Protein AF-A0AAP8N6L4-F1 (afdb_monomer_lite)

Structure (mmCIF, N/CA/C/O backbone):
data_AF-A0AAP8N6L4-F1
#
_entry.id   AF-A0AAP8N6L4-F1
#
loop_
_atom_site.group_PDB
_atom_site.id
_atom_site.type_symbol
_atom_site.label_atom_id
_atom_site.label_alt_id
_atom_site.label_comp_id
_atom_site.label_asym_id
_atom_site.label_entity_id
_atom_site.label_seq_id
_atom_site.pdbx_PDB_ins_code
_atom_site.Cartn_x
_atom_site.Cartn_y
_atom_site.Cartn_z
_atom_site.occupancy
_atom_site.B_iso_or_equiv
_atom_site.auth_seq_id
_atom_site.auth_comp_id
_atom_site.auth_asym_id
_atom_site.auth_atom_id
_atom_site.pdbx_PDB_model_num
ATOM 1 N N . GLY A 1 1 ? -13.925 3.547 20.925 1.00 66.12 1 GLY A N 1
ATOM 2 C CA . GLY A 1 1 ? -12.744 3.797 20.075 1.00 66.12 1 GLY A CA 1
ATOM 3 C C . GLY A 1 1 ? -13.150 3.618 18.631 1.00 66.12 1 GLY A C 1
ATOM 4 O O . GLY A 1 1 ? -13.978 2.756 18.375 1.00 66.12 1 GLY A O 1
ATOM 5 N N . ASN A 1 2 ? -12.623 4.430 17.717 1.00 87.00 2 ASN A N 1
ATOM 6 C CA . ASN A 1 2 ? -13.012 4.440 16.302 1.00 87.00 2 ASN A CA 1
ATOM 7 C C . ASN A 1 2 ? -12.345 3.301 15.505 1.00 87.00 2 ASN A C 1
ATOM 9 O O . ASN A 1 2 ? -11.816 3.565 14.445 1.00 87.00 2 ASN A O 1
ATOM 13 N N . THR A 1 3 ? -12.256 2.079 16.040 1.00 96.19 3 THR A N 1
ATOM 14 C CA . THR A 1 3 ? -11.547 0.955 15.395 1.00 96.19 3 THR A CA 1
ATOM 15 C C . THR A 1 3 ? -12.508 0.142 14.535 1.00 96.19 3 THR A C 1
ATOM 17 O O . THR A 1 3 ? -13.572 -0.241 15.020 1.00 96.19 3 THR A O 1
ATOM 20 N N . LEU A 1 4 ? -12.113 -0.166 13.299 1.00 97.19 4 LEU A N 1
ATOM 21 C CA . LEU A 1 4 ? -12.834 -1.090 12.429 1.00 97.19 4 LEU A CA 1
ATOM 22 C C . LEU A 1 4 ? -12.479 -2.537 12.790 1.00 97.19 4 LEU A C 1
ATOM 24 O O . LEU A 1 4 ? -11.302 -2.867 12.955 1.00 97.19 4 LEU A O 1
ATOM 28 N N . TYR A 1 5 ? -13.492 -3.395 12.873 1.00 97.06 5 TYR A N 1
ATOM 29 C CA . TYR A 1 5 ? -13.343 -4.829 13.109 1.00 97.06 5 TYR A CA 1
ATOM 30 C C . TYR A 1 5 ? -13.916 -5.619 11.930 1.00 97.06 5 TYR A C 1
ATOM 32 O O . TYR A 1 5 ? -14.888 -5.186 11.312 1.00 97.06 5 TYR A O 1
ATOM 40 N N . ASP A 1 6 ? -13.304 -6.758 11.611 1.00 95.38 6 ASP A N 1
ATOM 41 C CA . ASP A 1 6 ? -13.840 -7.708 10.638 1.00 95.38 6 ASP A CA 1
ATOM 42 C C . ASP A 1 6 ? -15.031 -8.504 11.207 1.00 95.38 6 ASP A C 1
ATOM 44 O O . ASP A 1 6 ? -15.425 -8.349 12.368 1.00 95.38 6 ASP A O 1
ATOM 48 N N . LYS A 1 7 ? -15.607 -9.384 10.379 1.00 95.94 7 LYS A N 1
ATOM 49 C CA . LYS A 1 7 ? -16.743 -10.240 10.759 1.00 95.94 7 LYS A CA 1
ATOM 50 C C . LYS A 1 7 ? -16.452 -11.177 11.943 1.00 95.94 7 LYS A C 1
ATOM 52 O O . LYS A 1 7 ? -17.392 -11.661 12.563 1.00 95.94 7 LYS A O 1
ATOM 57 N N . ASP A 1 8 ? -15.178 -11.432 12.237 1.00 97.00 8 ASP A N 1
ATOM 58 C CA . ASP A 1 8 ? -14.717 -12.325 13.301 1.00 97.00 8 ASP A CA 1
ATOM 59 C C . ASP A 1 8 ? -14.258 -11.533 14.545 1.00 97.00 8 ASP A C 1
ATOM 61 O O . ASP A 1 8 ? -13.707 -12.102 15.489 1.00 97.00 8 ASP A O 1
ATOM 65 N N . GLY A 1 9 ? -14.482 -10.212 14.564 1.00 96.56 9 GLY A N 1
ATOM 66 C CA . GLY A 1 9 ? -14.148 -9.332 15.681 1.00 96.56 9 GLY A CA 1
ATOM 67 C C . GLY A 1 9 ? -12.666 -8.961 15.773 1.00 96.56 9 GLY A C 1
ATOM 68 O O . GLY A 1 9 ? -12.235 -8.433 16.801 1.00 96.56 9 GLY A O 1
ATOM 69 N N . LYS A 1 10 ? -11.857 -9.205 14.735 1.00 96.88 10 LYS A N 1
ATOM 70 C CA . LYS A 1 10 ? -10.444 -8.801 14.712 1.00 96.88 10 LYS A CA 1
ATOM 71 C C . LYS A 1 10 ? -10.311 -7.385 14.170 1.00 96.88 10 LYS A C 1
ATOM 73 O O . LYS A 1 10 ? -10.926 -7.023 13.173 1.00 96.88 10 LYS A O 1
ATOM 78 N N . ALA A 1 11 ? -9.486 -6.572 14.827 1.00 97.25 11 ALA A N 1
ATOM 79 C CA . ALA A 1 11 ? -9.226 -5.209 14.374 1.00 97.25 11 ALA A CA 1
ATOM 80 C C . ALA A 1 11 ? -8.554 -5.221 12.994 1.00 97.25 11 ALA A C 1
ATOM 82 O O . ALA A 1 11 ? -7.528 -5.885 12.819 1.00 97.25 11 ALA A O 1
ATOM 83 N N . VAL A 1 12 ? -9.087 -4.439 12.057 1.00 97.44 12 VAL A N 1
ATOM 84 C CA . VAL A 1 12 ? -8.544 -4.327 10.703 1.00 97.44 12 VAL A CA 1
ATOM 85 C C . VAL A 1 12 ? -7.221 -3.566 10.751 1.00 97.44 12 VAL A C 1
ATOM 87 O O . VAL A 1 12 ? -7.147 -2.388 11.122 1.00 97.44 12 VAL A O 1
ATOM 90 N N . LYS A 1 13 ? -6.155 -4.268 10.375 1.00 97.62 13 LYS A N 1
ATOM 91 C CA . LYS A 1 13 ? -4.794 -3.748 10.265 1.00 97.62 13 LYS A CA 1
ATOM 92 C C . LYS A 1 13 ? -4.306 -4.059 8.862 1.00 97.62 13 LYS A C 1
ATOM 94 O O . LYS A 1 13 ? -4.489 -5.179 8.410 1.00 97.62 13 LYS A O 1
ATOM 99 N N . ILE A 1 14 ? -3.717 -3.070 8.207 1.00 97.88 14 ILE A N 1
ATOM 100 C CA . ILE A 1 14 ? -3.209 -3.203 6.843 1.00 97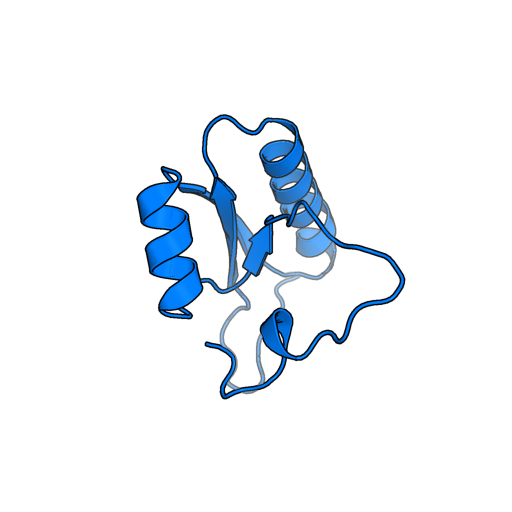.88 14 ILE A CA 1
ATOM 101 C C . ILE A 1 14 ? -1.753 -2.776 6.839 1.00 97.88 14 ILE A C 1
ATOM 103 O O . ILE A 1 14 ? -1.421 -1.672 7.283 1.00 97.88 14 ILE A O 1
ATOM 107 N N . GLU A 1 15 ? -0.881 -3.627 6.322 1.00 98.44 15 GLU A N 1
ATOM 108 C CA . GLU A 1 15 ? 0.435 -3.186 5.898 1.00 98.44 15 GLU A CA 1
ATOM 109 C C . GLU A 1 15 ? 0.356 -2.572 4.495 1.00 98.44 15 GLU A C 1
ATOM 111 O O . GLU A 1 15 ? -0.174 -3.179 3.569 1.00 98.44 15 GLU A O 1
ATOM 116 N N . PHE A 1 16 ? 0.854 -1.344 4.333 1.00 98.69 16 PHE A N 1
ATOM 117 C CA . PHE A 1 16 ? 0.900 -0.677 3.031 1.00 98.69 16 PHE A CA 1
ATOM 118 C C . PHE A 1 16 ? 2.333 -0.715 2.511 1.00 98.69 16 PHE A C 1
ATOM 120 O O . PHE A 1 16 ? 3.173 0.099 2.905 1.00 98.69 16 PHE A O 1
ATOM 127 N N . ALA A 1 17 ? 2.608 -1.661 1.621 1.00 98.69 17 ALA A N 1
ATOM 128 C CA . ALA A 1 17 ? 3.933 -1.902 1.084 1.00 98.69 17 ALA A CA 1
ATOM 129 C C . ALA A 1 17 ? 4.275 -0.968 -0.089 1.00 98.69 17 ALA A C 1
ATOM 131 O O . ALA A 1 17 ? 3.449 -0.644 -0.943 1.00 98.69 17 ALA A O 1
ATOM 132 N N . TYR A 1 18 ? 5.530 -0.548 -0.167 1.00 98.69 18 TYR A N 1
ATOM 133 C CA . TYR A 1 18 ? 6.078 0.180 -1.309 1.00 98.69 18 TYR A CA 1
ATOM 134 C C . TYR A 1 18 ? 7.582 -0.073 -1.420 1.00 98.69 18 TYR A C 1
ATOM 136 O O . TYR A 1 18 ? 8.226 -0.523 -0.471 1.00 98.69 18 TYR A O 1
ATOM 144 N N . ASN A 1 19 ? 8.170 0.227 -2.575 1.00 98.25 19 ASN A N 1
ATOM 145 C CA . ASN A 1 19 ? 9.613 0.095 -2.744 1.00 98.25 19 ASN A CA 1
ATOM 146 C C . ASN A 1 19 ? 10.363 1.278 -2.111 1.00 98.25 19 ASN A C 1
ATOM 148 O O . ASN A 1 19 ? 9.994 2.447 -2.265 1.00 98.25 19 ASN A O 1
ATOM 152 N N . ASN A 1 20 ? 11.457 0.964 -1.429 1.00 97.94 20 ASN A N 1
ATOM 153 C CA . ASN A 1 20 ? 12.336 1.921 -0.786 1.00 97.94 20 ASN A CA 1
ATOM 154 C C . ASN A 1 20 ? 12.946 2.887 -1.816 1.00 97.94 20 ASN A C 1
ATOM 156 O O . ASN A 1 20 ? 13.172 2.535 -2.973 1.00 97.94 20 ASN A O 1
ATOM 160 N N . GLY A 1 21 ? 13.194 4.125 -1.392 1.00 97.00 21 GLY A N 1
ATOM 161 C CA . GLY A 1 21 ? 13.717 5.191 -2.249 1.00 97.00 21 GLY A CA 1
ATOM 162 C C . GLY A 1 21 ? 12.668 5.932 -3.089 1.00 97.00 21 GLY A C 1
ATOM 163 O O . GLY A 1 21 ? 12.976 7.000 -3.614 1.00 97.00 21 GLY A O 1
ATOM 164 N N . ASN A 1 22 ? 11.418 5.455 -3.182 1.00 97.88 22 ASN A N 1
ATOM 165 C CA . ASN A 1 22 ? 10.356 6.163 -3.904 1.00 97.88 22 ASN A CA 1
ATOM 166 C C . ASN A 1 22 ? 9.537 7.083 -2.977 1.00 97.88 22 ASN A C 1
ATOM 168 O O . ASN A 1 22 ? 8.574 6.655 -2.336 1.00 97.88 22 ASN A O 1
ATOM 172 N N . LYS A 1 23 ? 9.895 8.373 -2.943 1.00 98.19 23 LYS A N 1
ATOM 173 C CA . LYS A 1 23 ? 9.249 9.381 -2.081 1.00 98.19 23 LYS A CA 1
ATOM 174 C C . LYS A 1 23 ? 7.777 9.632 -2.393 1.00 98.19 23 LYS A C 1
ATOM 176 O O . LYS A 1 23 ? 7.002 9.908 -1.481 1.00 98.19 23 LYS A O 1
ATOM 181 N N . THR A 1 24 ? 7.366 9.483 -3.648 1.00 98.44 24 THR A N 1
ATOM 182 C CA . THR A 1 24 ? 5.956 9.617 -4.022 1.00 98.44 24 THR A CA 1
ATOM 183 C C . THR A 1 24 ? 5.125 8.481 -3.431 1.00 98.44 24 THR A C 1
ATOM 185 O O . THR A 1 24 ? 4.069 8.733 -2.858 1.00 98.44 24 THR A O 1
ATOM 188 N N . ARG A 1 25 ? 5.608 7.235 -3.506 1.00 98.56 25 ARG A N 1
ATOM 189 C CA . ARG A 1 25 ? 4.903 6.076 -2.929 1.00 98.56 25 ARG A CA 1
ATOM 190 C C . ARG A 1 25 ? 4.869 6.123 -1.401 1.00 98.56 25 ARG A C 1
ATOM 192 O O . ARG A 1 25 ? 3.836 5.815 -0.816 1.00 98.56 25 ARG A O 1
ATOM 199 N N . GLU A 1 26 ? 5.946 6.591 -0.771 1.00 98.56 26 GLU A N 1
ATOM 200 C CA . GLU A 1 26 ? 5.978 6.869 0.671 1.00 98.56 26 GLU A CA 1
ATOM 201 C C . GLU A 1 26 ? 4.888 7.879 1.072 1.00 98.56 26 GLU A C 1
ATOM 203 O O . GLU A 1 26 ? 4.107 7.619 1.987 1.00 98.56 26 GLU A O 1
ATOM 208 N N . ALA A 1 27 ? 4.768 8.995 0.344 1.00 98.50 27 ALA A N 1
ATOM 209 C CA . ALA A 1 27 ? 3.735 9.996 0.604 1.00 98.50 27 ALA A CA 1
ATOM 210 C C . ALA A 1 27 ? 2.312 9.435 0.422 1.00 98.50 27 ALA A C 1
ATOM 212 O O . ALA A 1 27 ? 1.434 9.718 1.237 1.00 98.50 27 ALA A O 1
ATOM 213 N N . VAL A 1 28 ? 2.083 8.597 -0.597 1.00 98.56 28 VAL A N 1
ATOM 214 C CA . VAL A 1 28 ? 0.795 7.908 -0.795 1.00 98.56 28 VAL A CA 1
ATOM 215 C C . VAL A 1 28 ? 0.465 6.995 0.388 1.00 98.56 28 VAL A C 1
ATOM 217 O O . VAL A 1 28 ? -0.656 7.046 0.892 1.00 98.56 28 VAL A O 1
ATOM 220 N N . ALA A 1 29 ? 1.427 6.208 0.877 1.00 98.56 29 ALA A N 1
ATOM 221 C CA . ALA A 1 29 ? 1.212 5.320 2.019 1.00 98.56 29 ALA A CA 1
ATOM 222 C C . ALA A 1 29 ? 0.901 6.099 3.313 1.00 98.56 29 ALA A C 1
ATOM 224 O O . ALA A 1 29 ? 0.025 5.702 4.085 1.00 98.56 29 ALA A O 1
ATOM 225 N N . LEU A 1 30 ? 1.559 7.244 3.535 1.00 98.50 30 LEU A N 1
ATOM 226 C CA . LEU A 1 30 ? 1.270 8.137 4.665 1.00 98.50 30 LEU A CA 1
ATOM 227 C C . LEU A 1 30 ? -0.118 8.788 4.553 1.00 98.50 30 LEU A C 1
ATOM 229 O O . LEU A 1 30 ? -0.847 8.863 5.544 1.00 98.50 30 LEU A O 1
ATOM 233 N N . LEU A 1 31 ? -0.525 9.209 3.351 1.00 98.56 31 LEU A N 1
ATOM 234 C CA . LEU A 1 31 ? -1.875 9.725 3.105 1.00 98.56 31 LEU A CA 1
ATOM 235 C C . LEU A 1 31 ? -2.943 8.652 3.334 1.00 98.56 31 LEU A C 1
ATOM 237 O O . LEU A 1 31 ? -3.981 8.941 3.933 1.00 98.56 31 LEU A O 1
ATOM 241 N N . ALA A 1 32 ? -2.691 7.414 2.898 1.00 98.31 32 ALA A N 1
ATOM 242 C CA . ALA A 1 32 ? -3.563 6.280 3.185 1.00 98.31 32 ALA A CA 1
ATOM 243 C C . ALA A 1 32 ? -3.675 6.057 4.698 1.00 98.31 32 ALA A C 1
ATOM 245 O O . ALA A 1 32 ? -4.784 5.976 5.221 1.00 98.31 32 ALA A O 1
ATOM 246 N N . GLN A 1 33 ? -2.554 6.072 5.427 1.00 98.50 33 GLN A N 1
ATOM 247 C CA . GLN A 1 33 ? -2.561 5.963 6.884 1.00 98.50 33 GLN A CA 1
ATOM 248 C C . GLN A 1 33 ? -3.396 7.052 7.559 1.00 98.50 33 GLN A C 1
ATOM 250 O O . GLN A 1 33 ? -4.244 6.738 8.397 1.00 98.50 33 GLN A O 1
ATOM 255 N N . GLN A 1 34 ? -3.210 8.315 7.181 1.00 98.25 34 GLN A N 1
ATOM 256 C CA . GLN A 1 34 ? -3.953 9.429 7.767 1.00 98.25 34 GLN A CA 1
ATOM 257 C C . GLN A 1 34 ? -5.455 9.348 7.463 1.00 98.25 34 GLN A C 1
ATOM 259 O O . GLN A 1 34 ? -6.290 9.574 8.343 1.00 98.25 34 GLN A O 1
ATOM 264 N N . ASN A 1 35 ? -5.819 9.063 6.213 1.00 98.12 35 ASN A N 1
ATOM 265 C CA . ASN A 1 35 ? -7.215 9.082 5.793 1.00 98.12 35 ASN A CA 1
ATOM 266 C C . ASN A 1 35 ? -7.975 7.845 6.265 1.00 98.12 35 ASN A C 1
ATOM 268 O O . ASN A 1 35 ? -9.112 7.975 6.713 1.00 98.12 35 ASN A O 1
ATOM 272 N N . TRP A 1 36 ? -7.359 6.666 6.232 1.00 97.81 36 TRP A N 1
ATOM 273 C CA . TRP A 1 36 ? -8.024 5.425 6.627 1.00 97.81 36 TRP A CA 1
ATOM 274 C C . TRP A 1 36 ? -8.108 5.262 8.147 1.00 97.81 36 TRP A C 1
ATOM 276 O O . TRP A 1 36 ? -9.021 4.597 8.632 1.00 97.81 36 TRP A O 1
ATOM 286 N N . ALA A 1 37 ? -7.273 5.964 8.922 1.00 97.44 37 ALA A N 1
ATOM 287 C CA . ALA A 1 37 ? -7.461 6.080 10.369 1.00 97.44 37 ALA A CA 1
ATOM 288 C C . ALA A 1 37 ? -8.823 6.704 10.739 1.00 97.44 37 ALA A C 1
ATOM 290 O O . ALA A 1 37 ? -9.425 6.319 11.743 1.00 97.44 37 ALA A O 1
ATOM 291 N N . LYS A 1 38 ? -9.362 7.613 9.909 1.00 96.94 38 LYS A N 1
ATOM 292 C CA . LYS A 1 38 ? -10.714 8.184 10.090 1.00 96.94 38 LYS A CA 1
ATOM 293 C C . LYS A 1 38 ? -11.810 7.125 9.929 1.00 96.94 38 LYS A C 1
ATOM 295 O O . LYS A 1 38 ? -12.867 7.245 10.538 1.00 96.94 38 LYS A O 1
ATOM 300 N N . LEU A 1 39 ? -11.527 6.081 9.150 1.00 96.44 39 LEU A N 1
ATOM 301 C CA . LEU A 1 39 ? -12.382 4.909 8.943 1.00 96.44 39 LEU A CA 1
ATOM 302 C C . LEU A 1 39 ? -12.104 3.790 9.960 1.00 96.44 39 LEU A C 1
ATOM 304 O O . LEU A 1 39 ? -12.720 2.733 9.897 1.00 96.44 39 LEU A O 1
ATOM 308 N N . GLY A 1 40 ? -11.155 3.999 10.876 1.00 97.69 40 GLY A N 1
ATOM 309 C CA . GLY A 1 40 ? -10.794 3.033 11.905 1.00 97.69 40 GLY A CA 1
ATOM 310 C C . GLY A 1 40 ? -9.849 1.922 11.487 1.00 97.69 40 GLY A C 1
ATOM 311 O O . GLY A 1 40 ? -9.671 0.962 12.237 1.00 97.69 40 GLY A O 1
ATOM 312 N N . ILE A 1 41 ? -9.222 2.051 10.322 1.00 98.12 41 ILE A N 1
ATOM 313 C CA . ILE A 1 41 ? -8.242 1.094 9.814 1.00 98.12 41 ILE A CA 1
ATOM 314 C C . ILE A 1 41 ? -6.852 1.517 10.288 1.00 98.12 41 ILE A C 1
ATOM 316 O O . ILE A 1 41 ? -6.418 2.648 10.054 1.00 98.12 41 ILE A O 1
ATOM 320 N N . LYS A 1 42 ? -6.115 0.599 10.921 1.00 97.81 42 LYS A N 1
ATOM 321 C CA . LYS A 1 42 ? -4.712 0.846 11.274 1.00 97.81 42 LYS A CA 1
ATOM 322 C C . LYS A 1 42 ? -3.811 0.483 10.097 1.00 97.81 42 LYS A C 1
ATOM 324 O O . LYS A 1 42 ? -3.518 -0.691 9.887 1.00 97.81 42 LYS A O 1
ATOM 329 N N . VAL A 1 43 ? -3.323 1.490 9.381 1.00 98.38 43 VAL A N 1
ATOM 330 C CA . VAL A 1 43 ? -2.347 1.301 8.298 1.00 98.38 43 VAL A CA 1
ATOM 331 C C . VAL A 1 43 ? -0.922 1.440 8.825 1.00 98.38 43 VAL A C 1
ATOM 333 O O . VAL A 1 43 ? -0.615 2.376 9.569 1.00 98.38 43 VAL A O 1
ATOM 336 N N . THR A 1 44 ? -0.039 0.535 8.415 1.00 98.50 44 THR A N 1
ATOM 337 C CA . THR A 1 44 ? 1.402 0.603 8.680 1.00 98.50 44 THR A CA 1
ATOM 338 C C . THR A 1 44 ? 2.152 0.670 7.350 1.00 98.50 44 THR A C 1
ATOM 340 O O . THR A 1 44 ? 2.262 -0.354 6.679 1.00 98.50 44 THR A O 1
ATOM 343 N N . PRO A 1 45 ? 2.643 1.850 6.930 1.00 98.50 45 PRO A N 1
ATOM 344 C CA . PRO A 1 45 ? 3.515 1.959 5.767 1.00 98.50 45 PRO A CA 1
ATOM 345 C C . PRO A 1 45 ? 4.783 1.122 5.951 1.00 98.50 45 PRO A C 1
ATOM 347 O O . PRO A 1 45 ? 5.412 1.182 7.011 1.00 98.50 45 PRO A O 1
ATOM 350 N N . ARG A 1 46 ? 5.184 0.379 4.917 1.00 98.44 46 ARG A N 1
ATOM 351 C CA . ARG A 1 46 ? 6.434 -0.381 4.915 1.00 98.44 46 ARG A CA 1
ATOM 352 C C . ARG A 1 46 ? 7.181 -0.253 3.594 1.00 98.44 46 ARG A C 1
ATOM 354 O O . ARG A 1 46 ? 6.691 -0.651 2.541 1.00 98.44 46 ARG A O 1
ATOM 361 N N . ALA A 1 47 ? 8.408 0.245 3.690 1.00 98.19 47 ALA A N 1
ATOM 362 C CA . ALA A 1 47 ? 9.358 0.245 2.591 1.00 98.19 47 ALA A CA 1
ATOM 363 C C . ALA A 1 47 ? 10.099 -1.096 2.514 1.00 98.19 47 ALA A C 1
ATOM 365 O O . ALA A 1 47 ? 10.595 -1.595 3.526 1.00 98.19 47 ALA A O 1
ATOM 366 N N . TYR A 1 48 ? 10.240 -1.622 1.304 1.00 98.44 48 TYR A N 1
ATOM 367 C CA . TYR A 1 48 ? 11.030 -2.812 1.001 1.00 98.44 48 TYR A CA 1
ATOM 368 C C . TYR A 1 48 ? 12.101 -2.507 -0.041 1.00 98.44 48 TYR A C 1
ATOM 370 O O . TYR A 1 48 ? 11.899 -1.677 -0.923 1.00 98.44 48 TYR A O 1
ATOM 378 N N . GLU A 1 49 ? 13.237 -3.196 0.028 1.00 98.25 49 GLU A N 1
ATOM 379 C CA . GLU A 1 49 ? 14.144 -3.273 -1.123 1.00 98.25 49 GLU A CA 1
ATOM 380 C C . GLU A 1 49 ? 13.376 -3.854 -2.333 1.00 98.25 49 GLU A C 1
ATOM 382 O O . GLU A 1 49 ? 12.426 -4.616 -2.153 1.00 98.25 49 GLU A O 1
ATOM 387 N N . TRP A 1 50 ? 13.709 -3.427 -3.554 1.00 97.56 50 TRP A N 1
ATOM 388 C CA . TRP A 1 50 ? 12.923 -3.710 -4.753 1.00 97.56 50 TRP A CA 1
ATOM 389 C C . TRP A 1 50 ? 12.780 -5.202 -5.063 1.00 97.56 50 TRP A C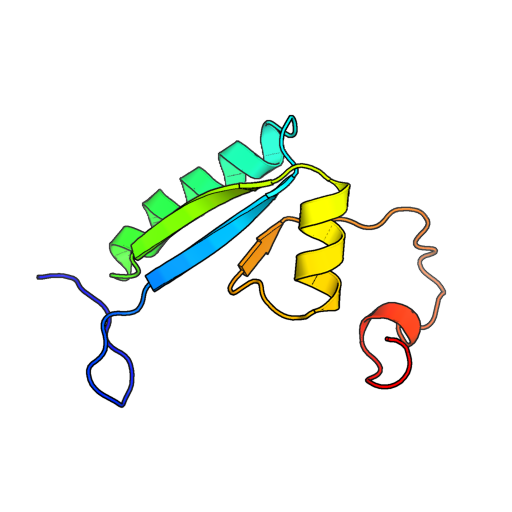 1
ATOM 391 O O . TRP A 1 50 ? 11.666 -5.637 -5.347 1.00 97.56 50 TRP A O 1
ATOM 401 N N . SER A 1 51 ? 13.859 -5.984 -4.979 1.00 97.69 51 SER A N 1
ATOM 402 C CA . SER A 1 51 ? 13.787 -7.430 -5.230 1.00 97.69 51 SER A CA 1
ATOM 403 C C . SER A 1 51 ? 12.896 -8.124 -4.200 1.00 97.69 51 SER A C 1
ATOM 405 O O . SER A 1 51 ? 11.961 -8.826 -4.571 1.00 97.69 51 SER A O 1
ATOM 407 N N . ILE A 1 52 ? 13.065 -7.789 -2.917 1.00 98.06 52 ILE A N 1
ATOM 408 C CA . ILE A 1 52 ? 12.238 -8.327 -1.827 1.00 98.06 52 ILE A CA 1
ATOM 409 C C . ILE A 1 52 ? 10.764 -7.934 -2.004 1.00 98.06 52 ILE A C 1
ATOM 411 O O . ILE A 1 52 ? 9.868 -8.734 -1.744 1.00 98.06 52 ILE A O 1
ATOM 415 N N . PHE A 1 53 ? 10.492 -6.699 -2.433 1.00 97.94 53 PHE A N 1
ATOM 416 C CA . PHE A 1 53 ? 9.132 -6.234 -2.702 1.00 97.94 53 PHE A CA 1
ATOM 417 C C . PHE A 1 53 ? 8.462 -7.060 -3.807 1.00 97.94 53 PHE A C 1
ATOM 419 O O . PHE A 1 53 ? 7.308 -7.458 -3.651 1.00 97.94 53 PHE A O 1
ATOM 426 N N . LEU A 1 54 ? 9.179 -7.324 -4.904 1.00 96.62 54 LEU A N 1
ATOM 427 C CA . LEU A 1 54 ? 8.673 -8.122 -6.019 1.00 96.62 54 LEU A CA 1
ATOM 428 C C . LEU A 1 54 ? 8.467 -9.590 -5.640 1.00 96.62 54 LEU A C 1
ATOM 430 O O . LEU A 1 54 ? 7.426 -10.141 -5.985 1.00 96.62 54 LEU A O 1
ATOM 434 N N . ASP A 1 55 ? 9.388 -10.187 -4.882 1.00 97.50 55 ASP A N 1
ATOM 435 C CA . ASP A 1 55 ? 9.246 -1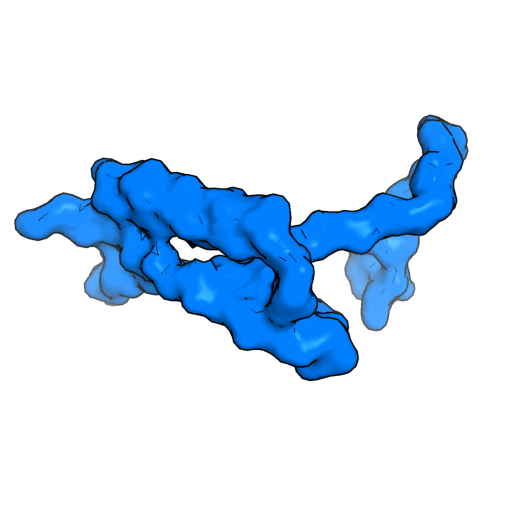1.563 -4.392 1.00 97.50 55 ASP A CA 1
ATOM 436 C C . ASP A 1 55 ? 7.980 -11.710 -3.536 1.00 97.50 55 ASP A C 1
ATOM 438 O O . ASP A 1 55 ? 7.183 -12.628 -3.729 1.00 97.50 55 ASP A O 1
ATOM 442 N N . LYS A 1 56 ? 7.732 -10.750 -2.636 1.00 97.50 56 LYS A N 1
ATOM 443 C CA . LYS A 1 56 ? 6.521 -10.720 -1.800 1.00 97.50 56 LYS A CA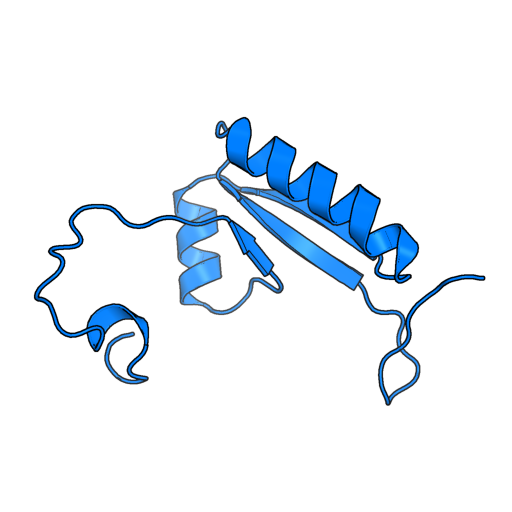 1
ATOM 444 C C . LYS A 1 56 ? 5.245 -10.479 -2.594 1.00 97.50 56 LYS A C 1
ATOM 446 O O . LYS A 1 56 ? 4.215 -11.077 -2.284 1.00 97.50 56 LYS A O 1
ATOM 451 N N . TYR A 1 57 ? 5.302 -9.598 -3.592 1.00 94.69 57 TYR A N 1
ATOM 452 C CA . TYR A 1 57 ? 4.189 -9.354 -4.505 1.00 94.69 57 TYR A CA 1
ATOM 453 C C . TYR A 1 57 ? 3.820 -10.635 -5.265 1.00 94.69 57 TYR A C 1
ATOM 455 O O . TYR A 1 57 ? 2.656 -11.027 -5.255 1.00 94.69 57 TYR A O 1
ATOM 463 N N . ALA A 1 58 ? 4.808 -11.320 -5.848 1.00 92.56 58 ALA A N 1
ATOM 464 C CA . ALA A 1 58 ? 4.605 -12.566 -6.582 1.00 92.56 58 ALA A CA 1
ATOM 465 C C . ALA A 1 58 ? 4.090 -13.703 -5.683 1.00 92.56 58 ALA A C 1
ATOM 467 O O . ALA A 1 58 ? 3.262 -14.501 -6.112 1.00 92.56 58 ALA A O 1
ATOM 468 N N . ALA A 1 59 ? 4.527 -13.749 -4.422 1.00 95.06 59 ALA A N 1
ATOM 469 C CA . ALA A 1 59 ? 4.054 -14.718 -3.435 1.00 95.06 59 ALA A CA 1
ATOM 470 C C . ALA A 1 59 ? 2.660 -14.395 -2.849 1.00 95.06 59 ALA A C 1
ATOM 472 O O . ALA A 1 59 ? 2.125 -15.191 -2.079 1.00 95.06 59 ALA A O 1
ATOM 473 N N . GLY A 1 60 ? 2.064 -13.242 -3.179 1.00 93.94 60 GLY A N 1
ATOM 474 C CA . GLY A 1 60 ? 0.767 -12.824 -2.634 1.00 93.94 60 GLY A CA 1
ATOM 475 C C . GLY A 1 60 ? 0.799 -12.488 -1.138 1.00 93.94 60 GLY A C 1
ATOM 476 O O . GLY A 1 60 ? -0.224 -12.570 -0.464 1.00 93.94 60 GLY A O 1
ATOM 477 N N . GLU A 1 61 ? 1.964 -12.118 -0.603 1.00 97.00 61 GLU A N 1
ATOM 478 C CA . GLU A 1 61 ? 2.174 -11.867 0.832 1.00 97.00 61 GLU A CA 1
ATOM 479 C C . GLU A 1 61 ? 1.843 -10.429 1.270 1.00 97.00 61 GLU A C 1
ATOM 481 O O . GLU A 1 61 ? 1.971 -10.095 2.448 1.00 97.00 61 GLU A O 1
ATOM 486 N N . LEU A 1 62 ? 1.485 -9.549 0.332 1.00 97.06 62 LEU A N 1
ATOM 487 C CA . LEU A 1 62 ? 1.232 -8.133 0.597 1.00 97.06 62 LEU A CA 1
ATOM 488 C C . LEU A 1 62 ? -0.269 -7.872 0.773 1.00 97.06 62 LEU A C 1
ATOM 490 O O . LEU A 1 62 ? -1.040 -8.095 -0.157 1.00 97.06 62 LEU A O 1
ATOM 494 N N . ASP A 1 63 ? -0.669 -7.302 1.913 1.00 96.44 63 ASP A N 1
ATOM 495 C CA . ASP A 1 63 ? -2.064 -6.885 2.146 1.00 96.44 63 ASP A CA 1
ATOM 496 C C . ASP A 1 63 ? -2.500 -5.777 1.167 1.00 96.44 63 ASP A C 1
ATOM 498 O O . ASP A 1 63 ? -3.618 -5.764 0.651 1.00 96.44 63 ASP A O 1
ATOM 502 N N . CYS A 1 64 ? -1.618 -4.795 0.956 1.00 97.75 64 CYS A N 1
ATOM 503 C CA . CYS A 1 64 ? -1.824 -3.625 0.109 1.00 97.75 64 CYS A CA 1
ATOM 504 C C . CYS A 1 64 ? -0.468 -3.086 -0.359 1.00 97.75 64 CYS A C 1
ATOM 506 O O . CYS A 1 64 ? 0.511 -3.127 0.390 1.00 97.75 64 CYS A O 1
ATOM 508 N N . PHE A 1 65 ? -0.388 -2.558 -1.582 1.00 98.00 65 PHE A N 1
ATOM 509 C CA . PHE A 1 65 ? 0.876 -2.073 -2.125 1.00 98.00 65 PHE A CA 1
ATOM 510 C C . PHE A 1 65 ? 0.735 -0.940 -3.148 1.00 98.00 65 PHE A C 1
ATOM 512 O O . PHE A 1 65 ? -0.262 -0.836 -3.859 1.00 98.00 65 PHE A O 1
ATOM 519 N N . ALA A 1 66 ? 1.779 -0.113 -3.264 1.00 98.06 66 ALA A N 1
ATOM 520 C CA . ALA A 1 66 ? 1.955 0.827 -4.371 1.00 98.06 66 ALA A CA 1
ATOM 521 C C . ALA A 1 66 ? 3.002 0.302 -5.362 1.00 98.06 66 ALA A C 1
ATOM 523 O O . ALA A 1 66 ? 4.205 0.311 -5.089 1.00 98.06 66 ALA A O 1
ATOM 524 N N . LEU A 1 67 ? 2.532 -0.098 -6.542 1.00 95.25 67 LEU A N 1
ATOM 525 C CA . LEU A 1 67 ? 3.339 -0.561 -7.670 1.00 95.25 67 LEU A CA 1
ATOM 526 C C . LEU A 1 67 ? 2.974 0.237 -8.931 1.00 95.25 67 LEU A C 1
ATOM 528 O O . LEU A 1 67 ? 2.075 1.073 -8.920 1.00 95.25 67 LEU A O 1
ATOM 532 N N . GLY A 1 68 ? 3.722 0.048 -10.009 1.00 91.12 68 GLY A N 1
ATOM 533 C CA . GLY A 1 68 ? 3.460 0.683 -11.291 1.00 91.12 68 GLY A CA 1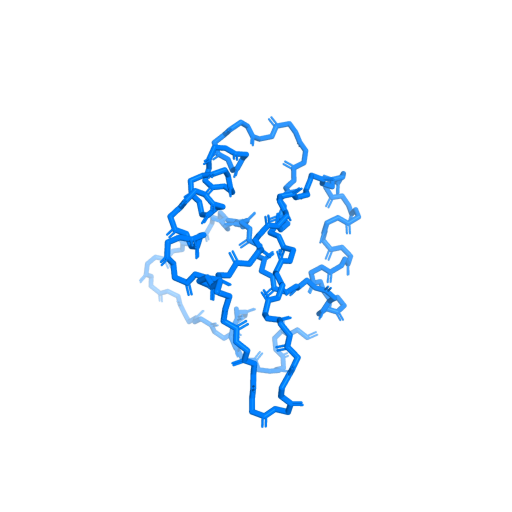
ATOM 534 C C . GLY A 1 68 ? 4.112 -0.116 -12.404 1.00 91.12 68 GLY A C 1
ATOM 535 O O . GLY A 1 68 ? 5.134 -0.761 -12.172 1.00 91.12 68 GLY A O 1
ATOM 536 N N . TRP A 1 69 ? 3.512 -0.042 -13.584 1.00 87.19 69 TRP A N 1
ATOM 537 C CA . TRP A 1 69 ? 3.929 -0.749 -14.788 1.00 87.19 69 TRP A CA 1
ATOM 538 C C . TRP A 1 69 ? 4.335 0.268 -15.853 1.00 87.19 69 TRP A C 1
ATOM 540 O O . TRP A 1 69 ? 3.746 1.346 -15.946 1.00 87.19 69 TRP A O 1
ATOM 550 N N . THR A 1 70 ? 5.348 -0.059 -16.646 1.00 81.88 70 THR A N 1
ATOM 551 C CA . THR A 1 70 ? 5.760 0.713 -17.825 1.00 81.88 70 THR A CA 1
ATOM 552 C C . THR A 1 70 ? 5.538 -0.130 -19.083 1.00 81.88 70 THR A C 1
ATOM 554 O O . THR A 1 70 ? 5.421 -1.349 -18.993 1.00 81.88 70 THR A O 1
ATOM 557 N N . GLY A 1 71 ? 5.458 0.505 -20.259 1.00 69.75 71 GLY A N 1
ATOM 558 C CA . GLY A 1 71 ? 5.327 -0.216 -21.537 1.00 69.75 71 GLY A CA 1
ATOM 559 C C . GLY A 1 71 ? 3.907 -0.661 -21.900 1.00 69.75 71 GLY A C 1
ATOM 560 O O . GLY A 1 71 ? 3.740 -1.555 -22.721 1.00 69.75 71 GLY A O 1
ATOM 561 N N . TYR A 1 72 ? 2.890 -0.040 -21.303 1.00 65.31 72 TYR A N 1
ATOM 562 C CA . TYR A 1 72 ? 1.491 -0.280 -21.640 1.00 65.31 72 TYR A CA 1
ATOM 563 C C . TYR A 1 72 ? 1.121 0.458 -22.941 1.00 65.31 72 TYR A C 1
ATOM 565 O O . TYR A 1 72 ? 1.128 1.689 -22.976 1.00 65.31 72 TYR A O 1
ATOM 573 N N . ASP A 1 73 ? 0.826 -0.286 -24.007 1.00 64.88 73 ASP A N 1
ATOM 574 C CA . ASP A 1 73 ? 0.175 0.239 -25.213 1.00 64.88 73 ASP A CA 1
ATOM 575 C C . ASP A 1 73 ? -1.350 0.210 -24.990 1.00 64.88 73 ASP A C 1
ATOM 577 O O . ASP A 1 73 ? -1.905 -0.758 -24.472 1.00 64.88 73 ASP A O 1
ATOM 581 N N . ALA A 1 74 ? -2.031 1.302 -25.342 1.00 63.00 74 ALA A N 1
ATOM 582 C CA . ALA A 1 74 ? -3.468 1.488 -25.145 1.00 63.00 74 ALA A CA 1
ATOM 583 C C . ALA A 1 74 ? -4.343 0.494 -25.942 1.00 63.00 74 ALA A C 1
ATOM 585 O O . ALA A 1 74 ? -5.557 0.472 -25.751 1.00 63.00 74 ALA A O 1
ATOM 586 N N . ASN A 1 75 ? -3.741 -0.316 -26.821 1.00 65.56 75 ASN A N 1
ATOM 587 C CA . ASN A 1 75 ? -4.420 -1.315 -27.649 1.00 65.56 75 ASN A CA 1
ATOM 588 C C . ASN A 1 75 ? -4.345 -2.765 -27.132 1.00 65.56 75 ASN A C 1
ATOM 590 O O . ASN A 1 75 ? -4.798 -3.666 -27.838 1.00 65.56 75 ASN A O 1
ATOM 594 N N . VAL A 1 76 ? -3.759 -3.039 -25.961 1.00 65.19 76 VAL A N 1
ATOM 595 C CA . VAL A 1 76 ? -3.321 -4.407 -25.628 1.00 65.19 76 VAL A CA 1
ATOM 596 C C . VAL A 1 76 ? -4.186 -5.073 -24.562 1.00 65.19 76 VAL A C 1
ATOM 598 O O . VAL A 1 76 ? -4.531 -4.482 -23.546 1.00 65.19 76 VAL A O 1
ATOM 601 N N . ASP A 1 77 ? -4.500 -6.340 -24.816 1.00 77.12 77 ASP A N 1
ATOM 602 C CA . ASP A 1 77 ? -5.091 -7.311 -23.898 1.00 77.12 77 ASP A CA 1
ATOM 603 C C . ASP A 1 77 ? -4.439 -7.288 -22.495 1.00 77.12 77 ASP A C 1
ATOM 605 O O . ASP A 1 77 ? -3.216 -7.321 -22.353 1.00 77.12 77 ASP A O 1
ATOM 609 N N . HIS A 1 78 ? -5.265 -7.261 -21.442 1.00 81.56 78 HIS A N 1
ATOM 610 C CA . HIS A 1 78 ? -4.815 -7.236 -20.044 1.00 81.56 78 HIS A CA 1
ATOM 611 C C . HIS A 1 78 ? -4.583 -8.627 -19.442 1.00 81.56 78 HIS A C 1
ATOM 613 O O . HIS A 1 78 ? -4.381 -8.739 -18.229 1.00 81.56 78 HIS A O 1
ATOM 619 N N . TYR A 1 79 ? -4.626 -9.686 -20.252 1.00 82.88 79 TYR A N 1
ATOM 620 C CA . TYR A 1 79 ? -4.438 -11.066 -19.812 1.00 82.88 79 TYR A CA 1
ATOM 621 C C . TYR A 1 79 ? -3.231 -11.241 -18.883 1.00 82.88 79 TYR A C 1
ATOM 623 O O . TYR A 1 79 ? -3.351 -11.857 -17.830 1.00 82.88 79 TYR A O 1
ATOM 631 N N . GLN A 1 80 ? -2.093 -10.630 -19.226 1.00 80.25 80 GLN A N 1
ATOM 632 C CA . GLN A 1 80 ? -0.846 -10.731 -18.455 1.00 80.25 80 GLN A CA 1
ATOM 633 C C . GLN A 1 80 ? -0.921 -10.099 -17.055 1.00 80.25 80 GLN A C 1
ATOM 635 O O . GLN A 1 80 ? -0.106 -10.422 -16.201 1.00 80.25 80 GLN A O 1
ATOM 640 N N . PHE A 1 81 ? -1.878 -9.202 -16.798 1.00 82.12 81 PHE A N 1
ATOM 641 C CA . PHE A 1 81 ? -2.018 -8.541 -15.496 1.00 82.12 81 PHE A CA 1
ATOM 642 C C . PHE A 1 81 ? -3.053 -9.209 -14.592 1.00 82.12 81 PHE A C 1
ATOM 644 O O . PHE A 1 81 ? -2.892 -9.194 -13.374 1.00 82.12 81 PHE A O 1
ATOM 651 N N . PHE A 1 82 ? -4.138 -9.734 -15.170 1.00 85.31 82 PHE A N 1
ATOM 652 C CA . PHE A 1 82 ? -5.313 -10.137 -14.389 1.00 85.31 82 PHE A CA 1
ATOM 653 C C . PHE A 1 82 ? -5.765 -11.575 -14.615 1.00 85.31 82 PHE A C 1
ATOM 655 O O . PHE A 1 82 ? -6.519 -12.092 -13.790 1.00 85.31 82 PHE A O 1
ATOM 662 N N . HIS A 1 83 ? -5.362 -12.231 -15.708 1.00 87.75 83 HIS A N 1
ATOM 663 C CA . HIS A 1 83 ? -5.751 -13.621 -15.902 1.00 87.75 83 HIS A CA 1
ATOM 664 C C . HIS A 1 83 ? -4.968 -14.506 -14.934 1.00 87.75 83 HIS A C 1
ATOM 666 O O . HIS A 1 83 ? -3.750 -14.400 -14.831 1.00 87.75 83 HIS A O 1
ATOM 672 N N . SER A 1 84 ? -5.651 -15.433 -14.264 1.00 85.69 84 SER A N 1
ATOM 673 C CA . SER A 1 84 ? -5.059 -16.290 -13.226 1.00 85.69 8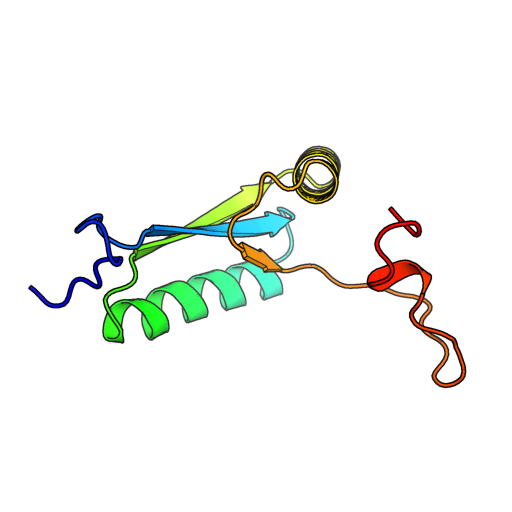4 SER A CA 1
ATOM 674 C C . SER A 1 84 ? -3.992 -17.265 -13.730 1.00 85.69 84 SER A C 1
ATOM 676 O O . SER A 1 84 ? -3.424 -17.996 -12.934 1.00 85.69 84 SER A O 1
ATOM 678 N N . SER A 1 85 ? -3.775 -17.338 -15.045 1.00 85.94 85 SER A N 1
ATOM 679 C CA . SER A 1 85 ? -2.701 -18.122 -15.665 1.00 85.94 85 SER A CA 1
ATOM 680 C C . SER A 1 85 ? -1.575 -17.249 -16.238 1.00 85.94 85 SER A C 1
ATOM 682 O O . SER A 1 85 ? -0.723 -17.768 -16.955 1.00 85.94 85 SER A O 1
ATOM 684 N N . GLY A 1 86 ? -1.680 -15.923 -16.104 1.00 68.12 86 GLY A N 1
ATOM 685 C CA . GLY A 1 86 ? -0.658 -14.960 -16.523 1.00 68.12 86 GLY A CA 1
ATOM 686 C C . GLY A 1 86 ? 0.417 -14.729 -15.455 1.00 68.12 86 GLY A C 1
ATOM 687 O O . GLY A 1 86 ? 1.400 -14.047 -15.724 1.00 68.12 86 GLY A O 1
ATOM 688 N N . ILE A 1 87 ? 0.223 -15.317 -14.274 1.00 59.94 87 ILE A N 1
ATOM 689 C CA . ILE A 1 87 ? 1.124 -15.401 -13.121 1.00 59.94 87 ILE A CA 1
ATOM 690 C C . ILE A 1 87 ? 1.234 -16.871 -12.706 1.00 59.94 87 ILE A C 1
ATOM 692 O O . ILE A 1 87 ? 2.302 -17.245 -12.177 1.00 59.94 87 ILE A O 1
#

Radius of gyration: 15.55 Å; chains: 1; bounding box: 31×28×48 Å

Secondary structure (DSSP, 8-state):
----B-TTSPBPEEEEEEETT-HHHHHHHHHHHHHHHTTT-EEEEEEE-HHHHHHHHHTT--SEEE-------TT---HHHHSTT--

pLDDT: mean 92.19, std 10.43, range [59.94, 98.69]

Foldseek 3Di:
DLFDADPVRHTAEFEEEEAPPDPVQVVVQVVCCVVCVNNRYHYDYDHDHPVVSVVCVVVVVHRHYDDDDPDDDPPDDCCCPDPPVVD

Sequence (87 aa):
GNTLYDKDGKAVKIEFAYNNGNKTREAVALLAQQNWAKLGIKVTPRAYEWSIFLDKYAAGELDCFALGWTGYDANVDHYQFFHSSGI